Protein AF-A0A3N7H8I9-F1 (afdb_monomer_lite)

Secondary structure (DSSP, 8-state):
-------HHHHHHHHHHTSS-TTS-----S-----TTHHHHHHHTT---------HHHHH-S-HHHHHHHHHHHT-TTTTTGGGS-S-TT--

Sequence (92 aa):
GIYWGGNFESLKILIRNGDITHDEIKFFIGYSGWSPGQLEGELNENAWVISNHYNPDITFGNDGENLWKEAIVSLGPKYAHVANFPQNPMWN

Foldseek 3Di:
DDDDDDDPVVVVVCVVVVVDDLLNDDDDDDDDDDDVCRVVVCVVVVVDDDDPDDDSCLVSPPDPLVSVQVVQVNSDPVSNVVNPDDPDPPPD

Structure (mmCIF, N/CA/C/O backbone):
data_AF-A0A3N7H8I9-F1
#
_entry.id   AF-A0A3N7H8I9-F1
#
loop_
_atom_site.group_PDB
_atom_site.id
_atom_site.type_symbol
_atom_site.label_atom_id
_atom_site.label_alt_id
_atom_site.label_comp_id
_atom_site.label_asym_id
_atom_site.label_entity_id
_atom_site.label_seq_id
_atom_site.pdbx_PDB_ins_code
_atom_site.Cartn_x
_atom_site.Cartn_y
_atom_site.Cartn_z
_atom_site.occupancy
_atom_site.B_iso_or_equiv
_atom_site.auth_seq_id
_atom_site.auth_comp_id
_atom_site.auth_asym_id
_atom_site.auth_atom_id
_atom_site.pdbx_PDB_model_num
ATOM 1 N N . GLY A 1 1 ? 7.489 -12.454 -4.116 1.00 72.00 1 GLY A N 1
ATOM 2 C CA . GLY A 1 1 ? 6.872 -11.733 -2.979 1.00 72.00 1 GLY A CA 1
ATOM 3 C C . GLY A 1 1 ? 7.012 -10.238 -3.202 1.00 72.00 1 GLY A C 1
ATOM 4 O O . GLY A 1 1 ? 7.733 -9.877 -4.123 1.00 72.00 1 GLY A O 1
ATOM 5 N N . ILE A 1 2 ? 6.353 -9.385 -2.405 1.00 81.12 2 ILE A N 1
ATOM 6 C CA . ILE A 1 2 ? 6.614 -7.930 -2.427 1.00 81.12 2 ILE A CA 1
ATOM 7 C C . ILE A 1 2 ? 7.795 -7.621 -1.524 1.00 81.12 2 ILE A C 1
ATOM 9 O O . ILE A 1 2 ? 7.886 -8.145 -0.414 1.00 81.12 2 ILE A O 1
ATOM 13 N N . TYR A 1 3 ? 8.639 -6.707 -1.981 1.00 84.69 3 TYR A N 1
ATOM 14 C CA . TYR A 1 3 ? 9.709 -6.126 -1.192 1.00 84.69 3 TYR A CA 1
ATOM 15 C C . TYR A 1 3 ? 9.485 -4.615 -1.093 1.00 84.69 3 TYR A C 1
ATOM 17 O O . TYR A 1 3 ? 9.130 -3.973 -2.080 1.00 84.69 3 TYR A O 1
ATOM 25 N N . TRP A 1 4 ? 9.681 -4.051 0.100 1.00 82.00 4 TRP A N 1
ATOM 26 C CA . TRP A 1 4 ? 9.693 -2.606 0.320 1.00 82.00 4 TRP A CA 1
ATOM 27 C C . TRP A 1 4 ? 11.094 -2.180 0.748 1.00 82.00 4 TRP A C 1
ATOM 29 O O . TRP A 1 4 ? 11.662 -2.717 1.698 1.00 82.00 4 TRP A O 1
ATOM 39 N N . GLY A 1 5 ? 11.631 -1.194 0.036 1.00 78.25 5 GLY A N 1
ATOM 40 C CA . GLY A 1 5 ? 12.953 -0.641 0.282 1.00 78.25 5 GLY A CA 1
ATOM 41 C C . GLY A 1 5 ? 13.983 -1.223 -0.676 1.00 78.25 5 GLY A C 1
ATOM 42 O O . GLY A 1 5 ? 13.772 -2.248 -1.318 1.00 78.25 5 GLY A O 1
ATOM 43 N N . GLY A 1 6 ? 15.100 -0.522 -0.817 1.00 80.94 6 GLY A N 1
ATOM 44 C CA . GLY A 1 6 ? 16.156 -0.916 -1.736 1.00 80.94 6 GLY A CA 1
ATOM 45 C C . GLY A 1 6 ? 17.167 0.200 -1.943 1.00 80.94 6 GLY A C 1
ATOM 46 O O . GLY A 1 6 ? 16.934 1.356 -1.589 1.00 80.94 6 GLY A O 1
ATOM 47 N N . ASN A 1 7 ? 18.309 -0.157 -2.520 1.00 87.69 7 ASN A N 1
ATOM 48 C CA . ASN A 1 7 ? 19.313 0.817 -2.915 1.00 87.69 7 ASN A CA 1
ATOM 49 C C . ASN A 1 7 ? 18.918 1.432 -4.268 1.00 87.69 7 ASN A C 1
ATOM 51 O O . ASN A 1 7 ? 18.869 0.737 -5.284 1.00 87.69 7 ASN A O 1
ATOM 55 N N . PHE A 1 8 ? 18.662 2.742 -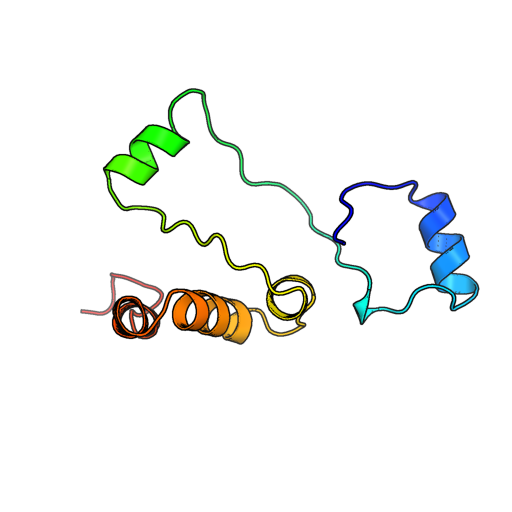4.278 1.00 87.69 8 PHE A N 1
ATOM 56 C CA . PHE A 1 8 ? 18.272 3.477 -5.483 1.00 87.69 8 PHE A CA 1
ATOM 57 C C . PHE A 1 8 ? 19.330 3.412 -6.598 1.00 87.69 8 PHE A C 1
ATOM 59 O O . PHE A 1 8 ? 18.988 3.355 -7.778 1.00 87.69 8 PHE A O 1
ATOM 66 N N . GLU A 1 9 ? 20.618 3.360 -6.250 1.00 89.88 9 GLU A N 1
ATOM 67 C CA . GLU A 1 9 ? 21.703 3.1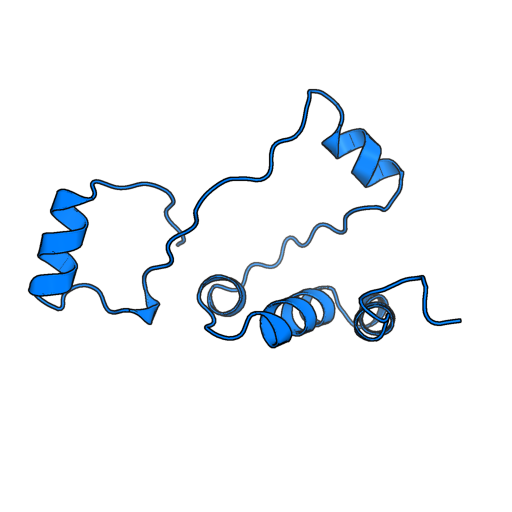99 -7.222 1.00 89.88 9 GLU A CA 1
ATOM 68 C C . GLU A 1 9 ? 21.671 1.818 -7.880 1.00 89.88 9 GLU A C 1
ATOM 70 O O . GLU A 1 9 ? 21.751 1.725 -9.105 1.00 89.88 9 GLU A O 1
ATOM 75 N N . SER A 1 10 ? 21.477 0.754 -7.095 1.00 90.06 10 SER A N 1
ATOM 76 C CA . SER A 1 10 ? 21.329 -0.609 -7.625 1.00 90.06 10 SER A CA 1
ATOM 77 C C . SER A 1 10 ? 20.118 -0.723 -8.546 1.00 90.06 10 SER A C 1
ATOM 79 O O . SER A 1 10 ? 20.214 -1.303 -9.624 1.00 90.06 10 SER A O 1
ATOM 81 N N . LEU A 1 11 ? 19.000 -0.103 -8.167 1.00 89.12 11 LEU A N 1
ATOM 82 C CA . LEU A 1 11 ? 17.792 -0.083 -8.979 1.00 89.12 11 LEU A CA 1
ATOM 83 C C . LEU A 1 11 ? 18.015 0.580 -10.347 1.00 89.12 11 LEU A C 1
ATOM 85 O O . LEU A 1 11 ? 17.592 0.042 -11.367 1.00 89.12 11 LEU A O 1
ATOM 89 N N . LYS A 1 12 ? 18.720 1.719 -10.397 1.00 89.19 12 LYS A N 1
ATOM 90 C CA . LYS A 1 12 ? 19.051 2.381 -11.671 1.00 89.19 12 LYS A CA 1
ATOM 91 C C . LYS A 1 12 ? 19.877 1.485 -12.593 1.00 89.19 12 LYS A C 1
ATOM 93 O O . LYS A 1 12 ? 19.701 1.558 -13.807 1.00 89.19 12 LYS A O 1
ATOM 98 N N . ILE A 1 13 ? 20.787 0.679 -12.041 1.00 92.50 13 ILE A N 1
ATOM 99 C CA . ILE A 1 13 ? 21.598 -0.267 -12.822 1.00 92.50 13 ILE A CA 1
ATOM 100 C C . ILE A 1 13 ? 20.703 -1.360 -13.409 1.00 92.50 13 ILE A C 1
ATOM 102 O O . ILE A 1 13 ? 20.754 -1.593 -14.612 1.00 92.50 13 ILE A O 1
ATOM 106 N N . LEU A 1 14 ? 19.841 -1.963 -12.589 1.00 91.44 14 LEU A N 1
ATOM 107 C CA . LEU A 1 14 ? 18.942 -3.041 -13.014 1.00 91.44 14 LEU A CA 1
ATOM 108 C C . LEU A 1 14 ? 17.959 -2.582 -14.099 1.00 91.44 14 LEU A C 1
ATOM 110 O O . LEU A 1 14 ? 17.798 -3.263 -15.108 1.00 91.44 14 LEU A O 1
ATOM 114 N N . ILE A 1 15 ? 17.384 -1.382 -13.956 1.00 90.38 15 ILE A N 1
ATOM 115 C CA . ILE A 1 15 ? 16.511 -0.794 -14.985 1.00 90.38 15 ILE A CA 1
ATOM 116 C C . ILE A 1 15 ? 17.286 -0.555 -16.291 1.00 90.38 15 ILE A C 1
ATOM 118 O O . ILE A 1 15 ? 16.782 -0.844 -17.372 1.00 90.38 15 ILE A O 1
ATOM 122 N N . ARG A 1 16 ? 18.522 -0.036 -16.221 1.00 90.62 16 ARG A N 1
ATOM 123 C CA . ARG A 1 16 ? 19.350 0.212 -17.420 1.00 90.62 16 ARG A CA 1
ATOM 124 C C . ARG A 1 16 ? 19.754 -1.070 -18.141 1.00 90.62 16 ARG A C 1
ATOM 126 O O . ARG A 1 16 ? 19.874 -1.048 -19.362 1.00 90.62 16 ARG A O 1
ATOM 133 N N . ASN A 1 17 ? 19.974 -2.145 -17.395 1.00 93.94 17 ASN A N 1
ATOM 134 C CA . ASN A 1 17 ? 20.331 -3.449 -17.944 1.00 93.94 17 ASN A CA 1
ATOM 135 C C . ASN A 1 17 ? 19.120 -4.209 -18.508 1.00 93.94 17 ASN A C 1
ATOM 137 O O . ASN A 1 17 ? 19.310 -5.175 -19.240 1.00 93.94 17 ASN A O 1
ATOM 141 N N . GLY A 1 18 ? 17.894 -3.769 -18.201 1.00 90.31 18 GLY A N 1
ATOM 142 C CA . GLY A 1 18 ? 16.664 -4.468 -18.578 1.00 90.31 18 GLY A CA 1
ATOM 143 C C . GLY A 1 18 ? 16.335 -5.665 -17.683 1.00 90.31 18 GLY A C 1
ATOM 144 O O . GLY A 1 18 ? 15.486 -6.469 -18.050 1.00 90.31 18 GLY A O 1
ATOM 145 N N . ASP A 1 19 ? 16.988 -5.776 -16.522 1.00 90.69 19 ASP A N 1
ATOM 146 C CA . ASP A 1 19 ? 16.748 -6.843 -15.540 1.00 90.69 19 ASP A CA 1
ATOM 147 C C . ASP A 1 19 ? 15.456 -6.615 -14.735 1.00 90.69 19 ASP A C 1
ATOM 149 O O . ASP A 1 19 ? 14.961 -7.539 -14.098 1.00 90.69 19 ASP A O 1
ATOM 153 N N . ILE A 1 20 ? 14.948 -5.375 -14.726 1.00 89.06 20 ILE A N 1
ATOM 154 C CA . ILE A 1 20 ? 13.680 -4.975 -14.104 1.00 89.06 20 ILE A CA 1
ATOM 155 C C . ILE A 1 20 ? 12.866 -4.184 -15.122 1.00 89.06 20 ILE A C 1
ATOM 157 O O . ILE A 1 20 ? 13.363 -3.206 -15.696 1.00 89.06 20 ILE A O 1
ATOM 161 N N . THR A 1 21 ? 11.604 -4.560 -15.294 1.00 86.25 21 THR A N 1
ATOM 162 C CA . THR A 1 21 ? 10.646 -3.837 -16.132 1.00 86.25 21 THR A CA 1
ATOM 163 C C . THR A 1 21 ? 9.766 -2.893 -15.306 1.00 86.25 21 THR A C 1
ATOM 165 O O . THR A 1 21 ? 9.707 -2.935 -14.078 1.00 86.25 21 THR A O 1
ATOM 168 N N . HIS A 1 22 ? 9.095 -1.960 -15.984 1.00 79.69 22 HIS A N 1
ATOM 169 C CA . HIS A 1 22 ? 8.276 -0.917 -15.351 1.00 79.69 22 HIS A CA 1
ATOM 170 C C . HIS A 1 22 ? 7.099 -1.434 -14.503 1.00 79.69 22 HIS A C 1
ATOM 172 O O . HIS A 1 22 ? 6.623 -0.727 -13.624 1.00 79.69 22 HIS A O 1
ATOM 178 N N . ASP A 1 23 ? 6.634 -2.646 -14.776 1.00 83.56 23 ASP A N 1
ATOM 179 C CA . ASP A 1 23 ? 5.521 -3.343 -14.133 1.00 83.56 23 ASP A CA 1
ATOM 180 C C . ASP A 1 23 ? 5.943 -4.079 -12.851 1.00 83.56 23 ASP A C 1
ATOM 182 O O . ASP A 1 23 ? 5.101 -4.456 -12.040 1.00 83.56 23 ASP A O 1
ATOM 186 N N . GLU A 1 24 ? 7.248 -4.208 -12.614 1.00 85.19 24 GLU A N 1
ATOM 187 C CA . GLU A 1 24 ? 7.813 -4.857 -11.428 1.00 85.19 24 GLU A CA 1
ATOM 188 C C . GLU A 1 24 ? 8.178 -3.857 -10.321 1.00 85.19 24 GLU A C 1
ATOM 190 O O . GLU A 1 24 ? 8.585 -4.245 -9.221 1.00 85.19 24 GLU A O 1
ATOM 195 N N . ILE A 1 25 ? 8.036 -2.553 -10.586 1.00 87.44 25 ILE A N 1
ATOM 196 C CA . ILE A 1 25 ? 8.378 -1.496 -9.640 1.00 87.44 25 ILE A CA 1
ATOM 197 C C . ILE A 1 25 ? 7.325 -0.396 -9.576 1.00 87.44 25 ILE A C 1
ATOM 199 O O . ILE A 1 25 ? 6.831 0.099 -10.582 1.00 87.44 25 ILE A O 1
ATOM 203 N N . LYS A 1 26 ? 7.043 0.061 -8.354 1.00 86.19 26 LYS A N 1
ATOM 204 C CA . LYS A 1 26 ? 6.176 1.209 -8.106 1.00 86.19 26 LYS A CA 1
ATOM 205 C C . LYS A 1 26 ? 6.804 2.133 -7.075 1.00 86.19 26 LYS A C 1
ATOM 207 O O . LYS A 1 26 ? 7.287 1.688 -6.034 1.00 86.19 26 LYS A O 1
ATOM 212 N N . PHE A 1 27 ? 6.805 3.424 -7.381 1.00 86.88 27 PHE A N 1
ATOM 213 C CA . PHE A 1 27 ? 7.309 4.456 -6.484 1.00 86.88 27 PHE A CA 1
ATOM 214 C C . PHE A 1 27 ? 6.148 5.114 -5.750 1.00 86.88 27 PHE A C 1
ATOM 216 O O . PHE A 1 27 ? 5.150 5.491 -6.361 1.00 86.88 27 PHE A O 1
ATOM 223 N N . PHE A 1 28 ? 6.315 5.295 -4.445 1.00 86.31 28 PHE A N 1
ATOM 224 C CA . PHE A 1 28 ? 5.370 6.003 -3.592 1.00 86.31 28 PHE A CA 1
ATOM 225 C C . PHE A 1 28 ? 6.098 7.146 -2.890 1.00 86.31 28 PHE A C 1
ATOM 227 O O . PHE A 1 28 ? 7.245 6.995 -2.466 1.00 86.31 28 PHE A O 1
ATOM 234 N N . ILE A 1 29 ? 5.433 8.294 -2.778 1.00 88.44 29 ILE A N 1
ATOM 235 C CA . ILE A 1 29 ? 5.929 9.454 -2.038 1.00 88.44 29 ILE A CA 1
ATOM 236 C C . ILE A 1 29 ? 4.981 9.683 -0.866 1.00 88.44 29 ILE A C 1
ATOM 238 O O . ILE A 1 29 ? 3.784 9.877 -1.064 1.00 88.44 29 ILE A O 1
ATOM 242 N N . GLY A 1 30 ? 5.532 9.676 0.347 1.00 88.38 30 GLY A N 1
ATOM 243 C CA . GLY A 1 30 ? 4.753 9.732 1.581 1.00 88.38 30 GLY A CA 1
ATOM 244 C C . GLY A 1 30 ? 4.289 8.354 2.052 1.00 88.38 30 GLY A C 1
ATOM 245 O O . GLY A 1 30 ? 4.557 7.331 1.424 1.00 88.38 30 GLY A O 1
ATOM 246 N N . TYR A 1 31 ? 3.639 8.337 3.210 1.00 91.00 31 TYR A N 1
ATOM 247 C CA . TYR A 1 31 ? 3.087 7.135 3.821 1.00 91.00 31 TYR A CA 1
ATOM 248 C C . TYR A 1 31 ? 1.900 7.509 4.709 1.00 91.00 31 TYR A C 1
ATOM 250 O O . TYR A 1 31 ? 1.841 8.621 5.238 1.00 91.00 31 TYR A O 1
ATOM 258 N N . SER A 1 32 ? 0.976 6.567 4.889 1.00 90.38 32 SER A N 1
ATOM 259 C CA . SER A 1 32 ? -0.040 6.655 5.936 1.00 90.38 32 SER A CA 1
ATOM 260 C C . SER A 1 32 ? 0.548 6.134 7.242 1.00 90.38 32 SER A C 1
ATOM 262 O O . SER A 1 32 ? 1.177 5.075 7.265 1.00 90.38 32 SER A O 1
ATOM 264 N N . GLY A 1 33 ? 0.373 6.893 8.318 1.00 92.75 33 GLY A N 1
ATOM 265 C CA . GLY A 1 33 ? 0.855 6.544 9.648 1.00 92.75 33 GLY A CA 1
ATOM 266 C C . GLY A 1 33 ? -0.261 6.685 10.670 1.00 92.75 33 GLY A C 1
ATOM 267 O O . GLY A 1 33 ? -1.092 7.584 10.563 1.00 92.75 33 GLY A O 1
ATOM 268 N N . TRP A 1 34 ? -0.246 5.805 11.665 1.00 96.44 34 TRP A N 1
ATOM 269 C CA . TRP A 1 34 ? -1.202 5.801 12.764 1.00 96.44 34 TRP A CA 1
ATOM 270 C C . TRP A 1 34 ? -0.487 6.105 14.073 1.00 96.44 34 TRP A C 1
ATOM 272 O O . TRP A 1 34 ? 0.615 5.610 14.327 1.00 96.44 34 TRP A O 1
ATOM 282 N N . SER A 1 35 ? -1.129 6.915 14.910 1.00 96.25 35 SER A N 1
ATOM 283 C CA . SER A 1 35 ? -0.715 7.092 16.301 1.00 96.25 35 SER A CA 1
ATOM 284 C C . SER A 1 35 ? -1.011 5.822 17.112 1.00 96.25 35 SER A C 1
ATOM 286 O O . SER A 1 35 ? -1.852 5.018 16.701 1.00 96.25 35 SER A O 1
ATOM 288 N N . PRO A 1 36 ? -0.369 5.621 18.277 1.00 97.19 36 PRO A N 1
ATOM 289 C CA . PRO A 1 36 ? -0.638 4.452 19.113 1.00 97.19 36 PRO A CA 1
ATOM 290 C C . PRO A 1 36 ? -2.135 4.307 19.437 1.00 97.19 36 PRO A C 1
ATOM 292 O O . PRO A 1 36 ? -2.739 5.241 19.962 1.00 97.19 36 PRO A O 1
ATOM 295 N N . GLY A 1 37 ? -2.729 3.152 19.124 1.00 95.00 37 GLY A N 1
ATOM 296 C CA . GLY A 1 37 ? -4.147 2.860 19.371 1.00 95.00 37 GLY A CA 1
ATOM 297 C C . GLY A 1 37 ? -5.130 3.421 18.334 1.00 95.00 37 GLY A C 1
ATOM 298 O O . GLY A 1 37 ? -6.325 3.137 18.420 1.00 95.00 37 GLY A O 1
ATOM 299 N N . GLN A 1 38 ? -4.668 4.231 17.373 1.00 96.25 38 GLN A N 1
ATOM 300 C CA . GLN A 1 38 ? -5.546 4.880 16.396 1.00 96.25 38 GLN A CA 1
ATOM 301 C C . GLN A 1 38 ? -6.140 3.867 15.413 1.00 96.25 38 GLN A C 1
ATOM 303 O O . GLN A 1 38 ? -7.346 3.877 15.184 1.00 96.25 38 GLN A O 1
ATOM 308 N N . LEU A 1 39 ? -5.314 2.975 14.861 1.00 93.12 39 LEU A N 1
ATOM 309 C CA . LEU A 1 39 ? -5.772 1.970 13.901 1.00 93.12 39 LEU A CA 1
ATOM 310 C C . LEU A 1 39 ? -6.798 1.024 14.540 1.00 93.12 39 LEU A C 1
ATOM 312 O O . LEU A 1 39 ? -7.809 0.699 13.927 1.00 93.12 39 LEU A O 1
ATOM 316 N N . GLU A 1 40 ? -6.568 0.614 15.787 1.00 93.88 40 GLU A N 1
ATOM 317 C CA . GLU A 1 40 ? -7.495 -0.224 16.545 1.00 93.88 40 GLU A CA 1
ATOM 318 C C . GLU A 1 40 ? -8.831 0.487 16.792 1.00 93.88 40 GLU A C 1
ATOM 320 O O . GLU A 1 40 ? -9.888 -0.133 16.670 1.00 93.88 40 GLU A O 1
ATOM 325 N N . GLY A 1 41 ? -8.797 1.787 17.104 1.00 93.88 41 GLY A N 1
ATOM 326 C CA . GLY A 1 41 ? -9.996 2.620 17.207 1.00 93.88 41 GLY A CA 1
ATOM 327 C C . GLY A 1 41 ? -10.779 2.664 15.894 1.00 93.88 41 GLY A C 1
ATOM 328 O O . GLY A 1 41 ? -11.963 2.337 15.873 1.00 93.88 41 GLY A O 1
ATOM 329 N N . GLU A 1 42 ? -10.100 2.968 14.789 1.00 91.44 42 GLU A N 1
ATOM 330 C CA . GLU A 1 42 ? -10.711 3.052 13.457 1.00 91.44 42 GLU A CA 1
ATOM 331 C C . GLU A 1 42 ? -11.298 1.701 12.999 1.00 91.44 42 GLU A C 1
ATOM 333 O O . GLU A 1 42 ? -12.355 1.651 12.368 1.00 91.44 42 GLU A O 1
ATOM 338 N N . LEU A 1 43 ? -10.662 0.581 13.355 1.00 90.38 43 LEU A N 1
ATOM 339 C CA . LEU A 1 43 ? -11.197 -0.760 13.100 1.00 90.38 43 LEU A CA 1
ATOM 340 C C . LEU A 1 43 ? -12.468 -1.044 13.911 1.00 90.38 43 LEU A C 1
ATOM 342 O O . LEU A 1 43 ? -13.426 -1.589 13.362 1.00 90.38 43 LEU A O 1
ATOM 346 N N . ASN A 1 44 ? -12.511 -0.650 15.188 1.00 91.56 44 ASN A N 1
ATOM 347 C CA . ASN A 1 44 ? -13.706 -0.802 16.028 1.00 91.56 44 ASN A CA 1
ATOM 348 C C . ASN A 1 44 ? -14.885 0.047 15.525 1.00 91.56 44 ASN A C 1
ATOM 350 O O . ASN A 1 44 ? -16.043 -0.352 15.659 1.00 91.56 44 ASN A O 1
ATOM 354 N N . GLU A 1 45 ? -14.595 1.193 14.911 1.00 91.50 45 GLU A N 1
ATOM 355 C CA . GLU A 1 45 ? -15.582 2.068 14.271 1.00 91.50 45 GLU A CA 1
ATOM 356 C C . GLU A 1 45 ? -16.027 1.572 12.882 1.00 91.50 45 GLU A C 1
ATOM 358 O O . GLU A 1 45 ? -16.900 2.174 12.261 1.00 91.50 45 GLU A O 1
ATOM 363 N N . ASN A 1 46 ? -15.491 0.443 12.401 1.00 83.56 46 ASN A N 1
ATOM 364 C CA . ASN A 1 46 ? -15.696 -0.081 11.046 1.00 83.56 46 ASN A CA 1
ATOM 365 C C . ASN A 1 46 ? -15.271 0.902 9.936 1.00 83.56 46 ASN A C 1
ATOM 367 O O . ASN A 1 46 ? -15.809 0.853 8.829 1.00 83.56 46 ASN A O 1
ATOM 371 N N . ALA A 1 47 ? -14.299 1.778 10.213 1.00 83.25 47 ALA A N 1
ATOM 372 C CA . ALA A 1 47 ? -13.745 2.700 9.222 1.00 83.25 47 ALA A CA 1
ATOM 373 C C . ALA A 1 47 ? -12.811 1.995 8.220 1.00 83.25 47 ALA A C 1
ATOM 375 O O . ALA A 1 47 ? -12.652 2.461 7.093 1.00 83.25 47 ALA A O 1
ATOM 376 N N . TRP A 1 48 ? -12.239 0.845 8.597 1.00 85.94 48 TRP A N 1
ATOM 377 C CA . TRP A 1 48 ? -11.395 0.018 7.730 1.00 85.94 48 TRP A CA 1
ATOM 378 C C . TRP A 1 48 ? -11.908 -1.413 7.617 1.00 85.94 48 TRP A C 1
ATOM 380 O O . TRP A 1 48 ? -12.404 -1.997 8.579 1.00 85.94 48 TRP A O 1
ATOM 390 N N . VAL A 1 49 ? -11.707 -2.007 6.440 1.00 83.56 49 VAL A N 1
ATOM 391 C CA . VAL A 1 49 ? -11.935 -3.434 6.194 1.00 83.56 49 VAL A CA 1
ATOM 392 C C . VAL A 1 49 ? -10.597 -4.096 5.888 1.00 83.56 49 VAL A C 1
ATOM 394 O O . VAL A 1 49 ? -9.879 -3.668 4.987 1.00 83.56 49 VAL A O 1
ATOM 397 N N . ILE A 1 50 ? -10.266 -5.150 6.633 1.00 84.31 50 ILE A N 1
ATOM 398 C CA . ILE A 1 50 ? -9.021 -5.902 6.453 1.00 84.31 50 ILE A CA 1
ATOM 399 C C . ILE A 1 50 ? -9.280 -7.094 5.528 1.00 84.31 50 ILE A C 1
ATOM 401 O O . ILE A 1 50 ? -10.184 -7.893 5.775 1.00 84.31 50 ILE A O 1
ATOM 405 N N . SER A 1 51 ? -8.450 -7.239 4.494 1.00 82.19 51 SER A N 1
ATOM 406 C CA . SER A 1 51 ? -8.384 -8.440 3.659 1.00 82.19 5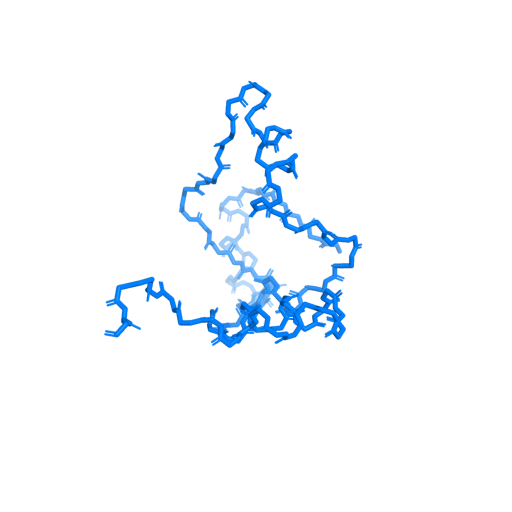1 SER A CA 1
ATOM 407 C C . SER A 1 51 ? -7.100 -9.206 3.943 1.00 82.19 51 SER A C 1
ATOM 409 O O . SER A 1 51 ? -6.016 -8.628 3.914 1.00 82.19 51 SER A O 1
ATOM 411 N N . ASN A 1 52 ? -7.212 -10.519 4.140 1.00 78.25 52 ASN A N 1
ATOM 412 C CA . ASN A 1 52 ? -6.053 -11.418 4.168 1.00 78.25 52 ASN A CA 1
ATOM 413 C C . ASN A 1 52 ? -5.692 -11.948 2.769 1.00 78.25 52 ASN A C 1
ATOM 415 O O . ASN A 1 52 ? -4.726 -12.697 2.622 1.00 78.25 52 ASN A O 1
ATOM 419 N N . HIS A 1 53 ? -6.470 -11.590 1.744 1.00 74.06 53 HIS A N 1
ATOM 420 C CA . HIS A 1 53 ? -6.197 -11.955 0.362 1.00 74.06 53 HIS A CA 1
ATOM 421 C C . HIS A 1 53 ? -5.335 -10.880 -0.287 1.00 74.06 53 HIS A C 1
ATOM 423 O O . HIS A 1 53 ? -5.708 -9.710 -0.340 1.00 74.06 53 HIS A O 1
AT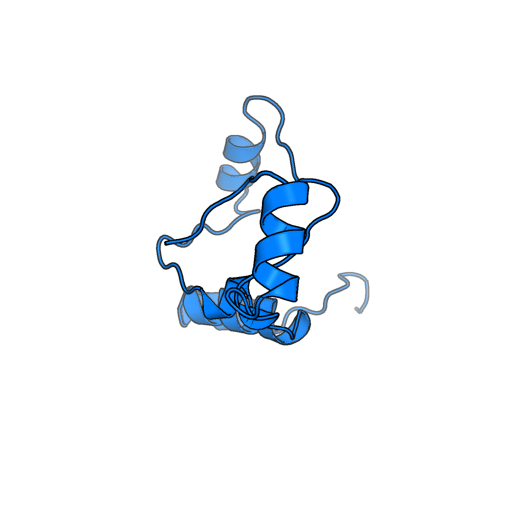OM 429 N N . TYR A 1 54 ? -4.181 -11.302 -0.788 1.00 72.12 54 TYR A N 1
ATOM 430 C CA . TYR A 1 54 ? -3.213 -10.437 -1.437 1.00 72.12 54 TYR A CA 1
ATOM 431 C C . TYR A 1 54 ? -3.100 -10.805 -2.923 1.00 72.12 54 TYR A C 1
ATOM 433 O O . TYR A 1 54 ? -2.865 -11.968 -3.253 1.00 72.12 54 TYR A O 1
ATOM 441 N N . ASN A 1 55 ? -3.252 -9.813 -3.805 1.00 76.31 55 ASN A N 1
ATOM 442 C CA . ASN A 1 55 ? -3.011 -9.938 -5.241 1.00 76.31 55 ASN A CA 1
ATOM 443 C C . ASN A 1 55 ? -1.989 -8.864 -5.684 1.00 76.31 55 ASN A C 1
ATOM 445 O O . ASN A 1 55 ? -2.274 -7.672 -5.527 1.00 76.31 55 ASN A O 1
ATOM 449 N N . PRO A 1 56 ? -0.818 -9.249 -6.232 1.00 76.44 56 PRO A N 1
ATOM 450 C CA . PRO A 1 56 ? 0.162 -8.311 -6.777 1.00 76.44 56 PRO A CA 1
ATOM 451 C C . PRO A 1 56 ? -0.390 -7.368 -7.837 1.00 76.44 56 PRO A C 1
ATOM 453 O O . PRO A 1 56 ? -0.008 -6.197 -7.839 1.00 76.44 56 PRO A O 1
ATOM 456 N N . ASP A 1 57 ? -1.330 -7.833 -8.655 1.00 77.00 57 ASP A N 1
ATOM 457 C CA . ASP A 1 57 ? -1.909 -7.041 -9.741 1.00 77.00 57 ASP A CA 1
ATOM 458 C C . ASP A 1 57 ? -2.640 -5.803 -9.204 1.00 77.00 57 ASP A C 1
ATOM 460 O O . ASP A 1 57 ? -2.551 -4.729 -9.791 1.00 77.00 57 ASP A O 1
ATOM 464 N N . ILE A 1 58 ? -3.252 -5.900 -8.016 1.00 77.44 58 ILE A N 1
ATOM 465 C CA . ILE A 1 58 ? -3.893 -4.755 -7.348 1.00 77.44 58 ILE A CA 1
ATOM 466 C C . ILE A 1 58 ? -2.838 -3.717 -6.937 1.00 77.44 58 ILE A C 1
ATOM 468 O O . ILE A 1 58 ? -3.084 -2.518 -6.979 1.00 77.44 58 ILE A O 1
ATOM 472 N N . THR A 1 59 ? -1.637 -4.144 -6.538 1.00 78.75 59 THR A N 1
ATOM 473 C CA . THR A 1 59 ? -0.593 -3.222 -6.056 1.00 78.75 59 THR A CA 1
ATOM 474 C C . THR A 1 59 ? 0.168 -2.573 -7.212 1.00 78.75 59 THR A C 1
ATOM 476 O O . THR A 1 59 ? 0.382 -1.357 -7.203 1.00 78.75 59 THR A O 1
ATOM 479 N N . PHE A 1 60 ? 0.562 -3.364 -8.213 1.00 80.88 60 PHE A N 1
ATOM 480 C CA . PHE A 1 60 ? 1.373 -2.924 -9.354 1.00 80.88 60 PHE A CA 1
ATOM 481 C C . PHE A 1 60 ? 0.545 -2.495 -10.572 1.00 80.88 60 PHE A C 1
ATOM 483 O O . PHE A 1 60 ? 1.099 -1.930 -11.509 1.00 80.88 60 PHE A O 1
ATOM 490 N N . GLY A 1 61 ? -0.779 -2.662 -10.530 1.00 75.94 61 GLY A N 1
ATOM 491 C CA . GLY A 1 61 ? -1.693 -2.175 -11.556 1.00 75.94 61 GLY A CA 1
ATOM 492 C C . GLY A 1 61 ? -1.550 -0.671 -11.814 1.00 75.94 61 GLY A C 1
ATOM 493 O O . GLY A 1 61 ? -1.296 0.129 -10.900 1.00 75.94 61 GLY A O 1
ATOM 494 N N . ASN A 1 62 ? -1.715 -0.298 -13.084 1.00 66.81 62 ASN A N 1
ATOM 495 C CA . ASN A 1 62 ? -1.544 1.070 -13.585 1.00 66.81 62 ASN A CA 1
ATOM 496 C C . ASN A 1 62 ? -2.816 1.929 -13.494 1.00 66.81 62 ASN A C 1
ATOM 498 O O . ASN A 1 62 ? -2.766 3.118 -13.800 1.00 66.81 62 ASN A O 1
ATOM 502 N N . ASP A 1 63 ? -3.940 1.355 -13.066 1.00 73.81 63 ASP A N 1
ATOM 503 C CA . ASP A 1 63 ? -5.228 2.040 -13.010 1.00 73.81 63 ASP A CA 1
ATOM 504 C C . ASP A 1 63 ? -5.710 2.180 -11.561 1.00 73.81 63 ASP A C 1
ATOM 506 O O . ASP A 1 63 ? -6.165 1.224 -10.932 1.00 73.81 63 ASP A O 1
ATOM 510 N N . GLY A 1 64 ? -5.577 3.392 -11.020 1.00 67.88 64 GLY A N 1
ATOM 511 C CA . GLY A 1 64 ? -5.960 3.701 -9.643 1.00 67.88 64 GLY A CA 1
ATOM 512 C C . GLY A 1 64 ? -7.469 3.643 -9.385 1.00 67.88 64 GLY A C 1
ATOM 513 O O . GLY A 1 64 ? -7.866 3.341 -8.260 1.00 67.88 64 GLY A O 1
ATOM 514 N N . GLU A 1 65 ? -8.311 3.889 -10.394 1.00 69.00 65 GLU A N 1
ATOM 515 C CA . GLU A 1 65 ? -9.768 3.772 -10.238 1.00 69.00 65 GLU A CA 1
ATOM 516 C C . GLU A 1 65 ? -10.191 2.304 -10.202 1.00 69.00 65 GLU A C 1
ATOM 518 O O . GLU A 1 65 ? -10.980 1.895 -9.343 1.00 69.00 65 GLU A O 1
ATOM 523 N N . ASN A 1 66 ? -9.611 1.486 -11.083 1.00 72.94 66 ASN A N 1
ATOM 524 C CA . ASN A 1 66 ? -9.862 0.049 -11.068 1.00 72.94 66 ASN A CA 1
ATOM 525 C C . ASN A 1 66 ? -9.279 -0.628 -9.822 1.00 72.94 66 ASN A C 1
ATOM 527 O O . ASN A 1 66 ? -9.923 -1.531 -9.296 1.00 72.94 66 ASN A O 1
ATOM 531 N N . LEU A 1 67 ? -8.166 -0.137 -9.267 1.00 78.62 67 LEU A N 1
ATOM 532 C CA . LEU A 1 67 ? -7.577 -0.659 -8.027 1.00 78.62 67 LEU A CA 1
ATOM 533 C C . LEU A 1 67 ? -8.584 -0.672 -6.872 1.00 78.62 67 LEU A C 1
ATOM 535 O O . LEU A 1 67 ? -8.744 -1.692 -6.202 1.00 78.62 67 LEU A O 1
ATOM 539 N N . TRP A 1 68 ? -9.293 0.438 -6.646 1.00 76.94 68 TRP A N 1
ATOM 540 C CA . TRP A 1 68 ? -10.292 0.522 -5.575 1.00 76.94 68 TRP A CA 1
ATOM 541 C C . TRP A 1 68 ? -11.445 -0.460 -5.796 1.00 76.94 68 TRP A C 1
ATOM 543 O O . TRP A 1 68 ? -11.860 -1.177 -4.882 1.00 76.94 68 TRP A O 1
ATOM 553 N N . LYS A 1 69 ? -11.937 -0.532 -7.035 1.00 77.75 69 LYS A N 1
ATOM 554 C CA . LYS A 1 69 ? -13.019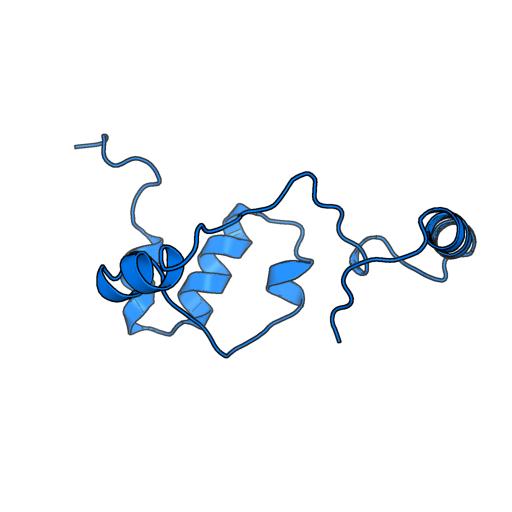 -1.437 -7.420 1.00 77.75 69 LYS A CA 1
ATOM 555 C C . LYS A 1 69 ? -12.615 -2.902 -7.252 1.00 77.75 69 LYS A C 1
ATOM 557 O O . LYS A 1 69 ? -13.369 -3.674 -6.665 1.00 77.75 69 LYS A O 1
ATOM 562 N N . GLU A 1 70 ? -11.435 -3.280 -7.730 1.00 78.19 70 GLU A N 1
ATOM 563 C CA . GLU A 1 70 ? -10.878 -4.627 -7.606 1.00 78.19 70 GLU A CA 1
ATOM 564 C C . GLU A 1 70 ? -10.640 -5.006 -6.145 1.00 78.19 70 GLU A C 1
ATOM 566 O O . GLU A 1 70 ? -11.017 -6.103 -5.730 1.00 78.19 70 GLU A O 1
ATOM 571 N N . ALA A 1 71 ? -10.106 -4.082 -5.340 1.00 80.12 71 ALA A N 1
ATOM 572 C CA . ALA A 1 71 ? -9.929 -4.281 -3.908 1.00 80.12 71 ALA A CA 1
ATOM 573 C C . ALA A 1 71 ? -11.271 -4.559 -3.213 1.00 80.12 71 ALA A C 1
ATOM 575 O O . ALA A 1 71 ? -11.381 -5.550 -2.492 1.00 80.12 71 ALA A O 1
ATOM 576 N N . ILE A 1 72 ? -12.321 -3.772 -3.481 1.00 78.94 72 ILE A N 1
ATOM 577 C CA . ILE A 1 72 ? -13.648 -4.011 -2.890 1.00 78.94 72 ILE A CA 1
ATOM 578 C C . ILE A 1 72 ? -14.260 -5.329 -3.372 1.00 78.94 72 ILE A C 1
ATOM 580 O O . ILE A 1 72 ? -14.813 -6.077 -2.567 1.00 78.94 72 ILE A O 1
ATOM 584 N N . VAL A 1 73 ? -14.161 -5.643 -4.665 1.00 77.69 73 VAL A N 1
ATOM 585 C CA . VAL A 1 73 ? -14.667 -6.915 -5.205 1.00 77.69 73 VAL A CA 1
ATOM 586 C C . VAL A 1 73 ? -13.951 -8.102 -4.554 1.00 77.69 73 VAL A C 1
ATOM 588 O O . VAL A 1 73 ? -14.599 -9.100 -4.232 1.00 77.69 73 VAL A O 1
ATOM 591 N N . SER A 1 74 ? -12.647 -7.980 -4.283 1.00 76.69 74 SER A N 1
ATOM 592 C CA . SER A 1 74 ? -11.857 -9.024 -3.618 1.00 76.69 74 SER A CA 1
ATOM 593 C C . SER A 1 74 ? -12.297 -9.310 -2.174 1.00 76.69 74 SER A C 1
ATOM 595 O O . SER A 1 74 ? -12.123 -10.430 -1.699 1.00 76.69 74 SER A O 1
ATOM 597 N N . LEU A 1 75 ? -12.934 -8.345 -1.495 1.00 75.25 75 LEU A N 1
ATOM 598 C CA . LEU A 1 75 ? -13.513 -8.525 -0.154 1.00 75.25 75 LEU A CA 1
ATOM 599 C C . LEU A 1 75 ? -14.779 -9.401 -0.166 1.00 75.25 75 LEU A C 1
ATOM 601 O O . LEU A 1 75 ? -15.260 -9.827 0.886 1.00 75.25 75 LEU A O 1
ATOM 605 N N . GLY A 1 76 ? -15.320 -9.691 -1.352 1.00 71.69 76 GLY A N 1
ATOM 606 C CA . GLY A 1 76 ? -16.459 -10.571 -1.560 1.00 71.69 76 GLY A CA 1
ATOM 607 C C . GLY A 1 76 ? -17.795 -9.840 -1.753 1.00 71.69 76 GLY A C 1
ATOM 608 O O . GLY A 1 76 ? -17.912 -8.625 -1.570 1.00 71.69 76 GLY A O 1
ATOM 609 N N . PRO A 1 77 ? -18.857 -10.591 -2.102 1.00 66.06 77 PRO A N 1
ATOM 610 C CA . PRO A 1 77 ? -20.129 -10.032 -2.570 1.00 66.06 77 PRO A CA 1
ATOM 611 C C . PRO A 1 77 ? -20.847 -9.157 -1.533 1.00 66.06 77 PRO A C 1
ATOM 613 O O . PRO A 1 77 ? -21.613 -8.277 -1.909 1.00 66.06 77 PRO A O 1
ATOM 616 N N . LYS A 1 78 ? -20.561 -9.337 -0.236 1.00 64.31 78 LYS A N 1
ATOM 617 C CA . LYS A 1 78 ? -21.117 -8.510 0.848 1.00 64.31 78 LYS A CA 1
ATOM 618 C C . LYS A 1 78 ? -20.640 -7.049 0.790 1.00 64.31 78 LYS A C 1
ATOM 620 O O . LYS A 1 78 ? -21.372 -6.164 1.222 1.00 64.31 78 LYS A O 1
ATOM 625 N N . TYR A 1 79 ? -19.449 -6.792 0.241 1.00 63.53 79 TYR A N 1
ATOM 626 C CA . TYR A 1 79 ? -18.841 -5.457 0.157 1.00 63.53 79 TYR A CA 1
ATOM 627 C C . TYR A 1 79 ? -19.013 -4.799 -1.218 1.00 63.53 79 TYR A C 1
ATOM 629 O O . TYR A 1 79 ? -18.816 -3.594 -1.345 1.00 63.53 79 TYR A O 1
ATOM 637 N N . ALA A 1 80 ? -19.471 -5.543 -2.232 1.00 59.41 80 ALA A N 1
ATOM 638 C CA . ALA A 1 80 ? -19.694 -5.037 -3.590 1.00 59.41 80 ALA A CA 1
ATOM 639 C C . ALA A 1 80 ? -20.702 -3.871 -3.659 1.00 59.41 80 ALA A C 1
ATOM 641 O O . ALA A 1 80 ? -20.621 -3.036 -4.556 1.00 59.41 80 ALA A O 1
ATOM 642 N N . HIS A 1 81 ? -21.615 -3.763 -2.687 1.00 56.38 81 HIS A N 1
ATOM 643 C CA . HIS A 1 81 ? -22.528 -2.622 -2.569 1.00 56.38 81 HIS A CA 1
ATOM 644 C C . HIS A 1 81 ? -21.801 -1.310 -2.232 1.00 56.38 81 HIS A C 1
ATOM 646 O O . HIS A 1 81 ? -22.294 -0.241 -2.581 1.00 56.38 81 HIS A O 1
ATOM 652 N N . VAL A 1 82 ? -20.623 -1.387 -1.598 1.00 60.12 82 VAL A N 1
ATOM 653 C CA . VAL A 1 82 ? -19.847 -0.219 -1.167 1.00 60.12 82 VAL A CA 1
ATOM 654 C C . VAL A 1 82 ? -19.043 0.396 -2.321 1.00 60.12 82 VAL A C 1
ATOM 656 O O . VAL A 1 82 ? -18.774 1.594 -2.327 1.00 60.12 82 VAL A O 1
ATOM 659 N N . ALA A 1 83 ? -18.728 -0.396 -3.353 1.00 55.94 83 ALA A N 1
ATOM 660 C CA . ALA A 1 83 ? -18.003 0.064 -4.542 1.00 55.94 83 ALA A CA 1
ATOM 661 C C . ALA A 1 83 ? -18.759 1.131 -5.352 1.00 55.94 83 ALA A C 1
ATOM 663 O O . ALA A 1 83 ? -18.145 1.844 -6.139 1.00 55.94 83 ALA A O 1
ATOM 664 N N . ASN A 1 84 ? -20.077 1.241 -5.157 1.00 55.75 84 ASN A N 1
ATOM 665 C CA . ASN A 1 84 ? -20.927 2.214 -5.840 1.00 55.75 84 ASN A CA 1
ATOM 666 C C . ASN A 1 84 ? -21.197 3.478 -5.006 1.00 55.75 84 ASN A C 1
ATOM 668 O O . ASN A 1 84 ? -21.982 4.317 -5.450 1.00 55.75 84 ASN A O 1
ATOM 672 N N . PHE A 1 85 ? -20.602 3.637 -3.812 1.00 55.84 85 PHE A N 1
ATOM 673 C CA . PHE A 1 85 ? -20.739 4.904 -3.091 1.00 55.84 85 PHE A CA 1
ATOM 674 C C . PHE A 1 85 ? -19.958 6.004 -3.818 1.00 55.84 85 PHE A C 1
ATOM 676 O O . PHE A 1 85 ? -18.784 5.811 -4.145 1.00 55.84 85 PHE A O 1
ATOM 683 N N . PRO A 1 86 ? -20.585 7.163 -4.079 1.00 47.28 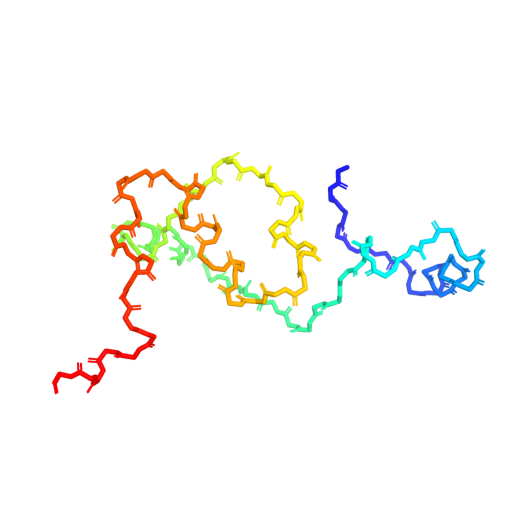86 PRO A N 1
ATOM 684 C CA . PRO A 1 86 ? -19.897 8.282 -4.699 1.00 47.28 86 PRO A CA 1
ATOM 685 C C . PRO A 1 86 ? -18.753 8.757 -3.794 1.00 47.28 86 PRO A C 1
ATOM 687 O O . PRO A 1 86 ? -18.900 8.817 -2.576 1.00 47.28 86 PRO A O 1
ATOM 690 N N . GLN A 1 87 ? -17.626 9.152 -4.397 1.00 48.91 87 GLN A N 1
ATOM 691 C CA . GLN A 1 87 ? -16.433 9.662 -3.697 1.00 48.91 87 GLN A CA 1
ATOM 692 C C . GLN A 1 87 ? -16.693 10.892 -2.805 1.00 48.91 87 GLN A C 1
ATOM 694 O O . GLN A 1 87 ? -15.805 11.312 -2.067 1.00 48.91 87 GLN A O 1
ATOM 699 N N . ASN A 1 88 ? -17.880 11.500 -2.875 1.00 43.75 88 ASN A N 1
ATOM 700 C CA . ASN A 1 88 ? -18.196 12.724 -2.161 1.00 43.75 88 ASN A CA 1
ATOM 701 C C . ASN A 1 88 ? -19.587 12.635 -1.487 1.00 43.75 88 ASN A C 1
ATOM 703 O O . ASN A 1 88 ? -20.592 12.590 -2.201 1.00 43.75 88 ASN A O 1
ATOM 707 N N . PRO A 1 89 ? -19.664 12.665 -0.137 1.00 48.34 89 PRO A N 1
ATOM 708 C CA . PRO A 1 89 ? -20.917 12.630 0.634 1.00 48.34 89 PRO A CA 1
ATOM 709 C C . PRO A 1 89 ? -21.846 13.840 0.419 1.00 48.34 89 PRO A C 1
ATOM 711 O O . PRO A 1 89 ? -22.945 13.872 0.963 1.00 48.34 89 PRO A O 1
ATOM 714 N N . MET A 1 90 ? -21.395 14.862 -0.317 1.00 45.88 90 MET A N 1
ATOM 715 C CA . MET A 1 90 ? -22.124 16.115 -0.555 1.00 45.88 90 MET A CA 1
ATOM 716 C C . MET A 1 90 ? -23.084 16.088 -1.752 1.00 45.88 90 MET A C 1
ATOM 718 O O . MET A 1 90 ? -23.777 17.078 -1.977 1.00 45.88 90 MET A O 1
ATOM 722 N N . TRP A 1 91 ? -23.142 15.005 -2.529 1.00 41.53 91 TRP A N 1
ATOM 723 C CA . TRP A 1 91 ? -24.131 14.873 -3.605 1.00 41.53 91 TRP A CA 1
ATOM 724 C C . TRP A 1 91 ? -25.398 14.198 -3.074 1.00 41.53 91 TRP A C 1
ATOM 726 O O . TRP A 1 91 ? -25.627 13.016 -3.322 1.00 41.53 91 TRP A O 1
ATOM 736 N N . ASN A 1 92 ? -26.185 14.968 -2.316 1.00 42.03 92 ASN A N 1
ATOM 737 C CA . ASN A 1 92 ? -27.601 14.693 -2.055 1.00 42.03 92 ASN A CA 1
ATOM 738 C C . ASN A 1 92 ? -28.460 15.474 -3.050 1.00 42.03 92 ASN A C 1
ATOM 740 O O . ASN A 1 92 ? -28.172 16.681 -3.228 1.00 42.03 92 ASN A O 1
#

pLDDT: mean 78.79, std 13.92, range [41.53, 97.19]

Radius of gyration: 17.35 Å; chains: 1; bounding box: 49×28×38 Å